Protein AF-A0AA38NP42-F1 (afdb_monomer_lite)

Secondary structure (DSSP, 8-state):
-------HHHHHHHHHHHHHHHHHHHHHGGGGT---------SB-SGGGTT-SSB-HHHHHHHHHHHHT--SSS--------

InterPro domains:
  IPR002347 Short-chain dehydrogenase/reductase SDR [PF00106] (6-49)
  IPR002347 Short-chain dehydrogenase/reductase SDR [PR00081] (11-30)
  IPR002347 Short-chain dehydrogenase/reductase SDR [PR000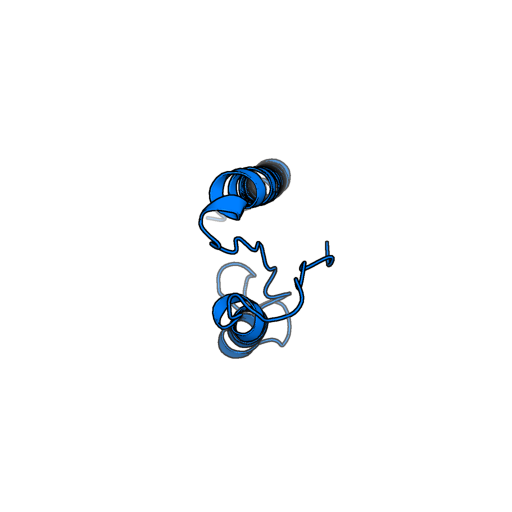81] (32-49)
  IPR036291 NAD(P)-binding domain superfamily [SSF51735] (7-69)

Sequence (82 aa):
MLTRLNHPSAYSTSQAALNSYTITLGHELREEGIRVNAVTPGITAIKFNEFLGNGTAKDGAKVLLPFALLEAEDEPRTSELS

Foldseek 3Di:
DDDDPPPPVVVVVVVVVVVVVQVVVQVVCVVVLDHGADFFLPDELDVVNVGPDDHHPVSSVVRCVVVVPDDSPDDDDYPPDD

Radius of gyration: 15.61 Å; chains: 1; bounding box: 33×17×53 Å

pLDDT: mean 81.63, std 16.21, range [35.22, 96.12]

Structure (mmCIF, N/CA/C/O backbone):
data_AF-A0AA38NP42-F1
#
_entry.id   AF-A0AA38NP42-F1
#
loop_
_atom_site.group_PDB
_atom_site.id
_atom_site.type_symbol
_atom_site.label_atom_id
_atom_site.label_alt_id
_atom_site.label_comp_id
_atom_site.label_asym_id
_atom_site.label_entity_id
_atom_site.label_seq_id
_atom_site.pdbx_PDB_ins_code
_atom_site.Cartn_x
_atom_site.Cartn_y
_atom_site.Cartn_z
_atom_site.occupancy
_atom_site.B_iso_or_equiv
_atom_site.auth_seq_id
_atom_site.auth_comp_id
_atom_site.auth_asym_id
_atom_site.auth_atom_id
_atom_site.pdbx_PDB_model_num
ATOM 1 N N . MET A 1 1 ? 5.696 -3.849 -34.276 1.00 36.47 1 MET A N 1
ATOM 2 C CA . MET A 1 1 ? 4.928 -4.485 -33.184 1.00 36.47 1 MET A CA 1
ATOM 3 C C . MET A 1 1 ? 5.263 -3.749 -31.887 1.00 36.47 1 MET A C 1
ATOM 5 O O . MET A 1 1 ? 6.218 -4.110 -31.224 1.00 36.47 1 MET A O 1
ATOM 9 N N . LEU A 1 2 ? 4.558 -2.648 -31.599 1.00 38.44 2 LEU A N 1
ATOM 10 C CA . LEU A 1 2 ? 4.738 -1.813 -30.399 1.00 38.44 2 LEU A CA 1
ATOM 11 C C . LEU A 1 2 ? 3.368 -1.685 -29.724 1.00 38.44 2 LEU A C 1
ATOM 13 O O . LEU A 1 2 ? 2.551 -0.840 -30.089 1.00 38.44 2 LEU A O 1
ATOM 17 N N . THR A 1 3 ? 3.054 -2.604 -28.818 1.00 44.12 3 THR A N 1
ATOM 18 C CA . THR A 1 3 ? 1.773 -2.625 -28.106 1.00 44.12 3 THR A CA 1
ATOM 19 C C . THR A 1 3 ? 1.809 -1.682 -26.909 1.00 44.12 3 THR A C 1
ATOM 21 O O . THR A 1 3 ? 2.328 -2.020 -25.854 1.00 44.12 3 THR A O 1
ATOM 24 N N . ARG A 1 4 ? 1.239 -0.494 -27.126 1.00 52.16 4 ARG A N 1
ATOM 25 C CA . ARG A 1 4 ? 0.427 0.317 -26.201 1.00 52.16 4 ARG A CA 1
ATOM 26 C C . ARG A 1 4 ? 0.539 0.002 -24.695 1.00 52.16 4 ARG A C 1
ATOM 28 O O . ARG A 1 4 ? -0.217 -0.815 -24.179 1.00 52.16 4 ARG A O 1
ATOM 35 N N . LEU A 1 5 ? 1.303 0.819 -23.977 1.00 52.12 5 LEU A N 1
ATOM 36 C CA . LEU A 1 5 ? 1.013 1.197 -22.590 1.00 52.12 5 LEU A CA 1
ATOM 37 C C . LEU A 1 5 ? 0.967 2.726 -22.529 1.00 52.12 5 LEU A C 1
ATOM 39 O O . LEU A 1 5 ? 1.926 3.371 -22.138 1.00 52.12 5 LEU A O 1
ATOM 43 N N . ASN A 1 6 ? -0.122 3.324 -23.015 1.00 53.22 6 ASN A N 1
ATOM 44 C CA . ASN A 1 6 ? -0.288 4.779 -22.979 1.00 53.22 6 ASN A CA 1
ATOM 45 C C . ASN A 1 6 ? -1.726 5.151 -22.593 1.00 53.22 6 ASN A C 1
ATOM 47 O O . ASN A 1 6 ? -2.437 5.826 -23.331 1.00 53.22 6 ASN A O 1
ATOM 51 N N . HIS A 1 7 ? -2.171 4.653 -21.435 1.00 66.06 7 HIS A N 1
ATOM 52 C CA . HIS A 1 7 ? -3.404 5.107 -20.781 1.00 66.06 7 HIS A CA 1
ATOM 53 C C . HIS A 1 7 ? -3.070 5.691 -19.400 1.00 66.06 7 HIS A C 1
ATOM 55 O O . HIS A 1 7 ? -3.461 5.113 -18.382 1.00 66.06 7 HIS A O 1
ATOM 61 N N . PRO A 1 8 ? -2.335 6.820 -19.345 1.00 69.69 8 PRO A N 1
ATOM 62 C CA . PRO A 1 8 ? -2.022 7.486 -18.082 1.00 69.69 8 PRO A CA 1
ATOM 63 C C . PRO A 1 8 ? -3.296 7.830 -17.301 1.00 69.69 8 PRO A C 1
ATOM 65 O O . PRO A 1 8 ? -3.308 7.727 -16.083 1.00 69.69 8 PRO A O 1
ATOM 68 N N . SER A 1 9 ? -4.401 8.134 -17.992 1.00 82.19 9 SER A N 1
ATOM 69 C CA . SER A 1 9 ? -5.704 8.356 -17.363 1.00 82.19 9 SER A CA 1
ATOM 70 C C . SER A 1 9 ? -6.243 7.109 -16.662 1.00 82.19 9 SER A C 1
ATOM 72 O O . SER A 1 9 ? -6.615 7.192 -15.502 1.00 82.19 9 SER A O 1
ATOM 74 N N . ALA A 1 10 ? -6.240 5.941 -17.313 1.00 90.12 10 ALA A N 1
ATOM 75 C CA . ALA A 1 10 ? -6.759 4.713 -16.710 1.00 90.12 10 ALA A CA 1
ATOM 76 C C . ALA A 1 10 ? -5.943 4.283 -15.482 1.00 90.12 10 ALA A C 1
ATOM 78 O O . ALA A 1 10 ? -6.526 3.910 -14.463 1.00 90.12 10 ALA A O 1
ATOM 79 N N . TYR A 1 11 ? -4.609 4.374 -15.555 1.00 87.94 11 TYR A N 1
ATOM 80 C CA . TYR A 1 11 ? -3.741 4.081 -14.414 1.00 87.94 11 TYR A CA 1
ATOM 81 C C . TYR A 1 11 ? -3.990 5.066 -13.267 1.00 87.94 11 TYR A C 1
ATOM 83 O O . TYR A 1 11 ? -4.309 4.634 -12.162 1.00 87.94 11 TYR A O 1
ATOM 91 N N . SER A 1 12 ? -3.941 6.377 -13.531 1.00 88.56 12 SER A N 1
ATOM 92 C CA . SER A 1 12 ? -4.148 7.400 -12.500 1.00 88.56 12 SER A CA 1
ATOM 93 C C . SER A 1 12 ? -5.543 7.339 -11.879 1.00 88.56 12 SER A C 1
ATOM 95 O O . SER A 1 12 ? -5.668 7.442 -10.663 1.00 88.56 12 SER A O 1
ATOM 97 N N . THR A 1 13 ? -6.595 7.106 -12.671 1.00 93.25 13 THR A N 1
ATOM 98 C CA . THR A 1 13 ? -7.956 6.913 -12.149 1.00 93.25 13 THR A CA 1
ATOM 99 C C . THR A 1 13 ? -8.052 5.656 -11.287 1.00 93.25 13 THR A C 1
ATOM 101 O O . THR A 1 13 ? -8.678 5.701 -10.233 1.00 93.25 13 THR A O 1
ATOM 104 N N . SER A 1 14 ? -7.406 4.554 -11.682 1.00 93.44 14 SER A N 1
ATOM 105 C CA . SER A 1 14 ? -7.396 3.324 -10.878 1.00 93.44 14 SER A CA 1
ATOM 106 C C . SER A 1 14 ? -6.671 3.524 -9.545 1.00 93.44 14 SER A C 1
ATOM 108 O O . SER A 1 14 ? -7.163 3.071 -8.516 1.00 93.44 14 SER A O 1
ATOM 110 N N . GLN A 1 15 ? -5.543 4.245 -9.540 1.00 90.38 15 GLN A N 1
ATOM 111 C CA . GLN A 1 15 ? -4.810 4.566 -8.309 1.00 90.38 15 GLN A CA 1
ATOM 112 C C . GLN A 1 15 ? -5.591 5.541 -7.414 1.00 90.38 15 GLN A C 1
ATOM 114 O O . GLN A 1 15 ? -5.642 5.356 -6.202 1.00 90.38 15 GLN A O 1
ATOM 119 N N . ALA A 1 16 ? -6.275 6.533 -7.993 1.00 93.44 16 ALA A N 1
ATOM 120 C CA . ALA A 1 16 ? -7.153 7.428 -7.238 1.00 93.44 16 ALA A CA 1
ATOM 121 C C . ALA A 1 16 ? -8.329 6.672 -6.595 1.00 93.44 16 ALA A C 1
ATOM 123 O O . ALA A 1 16 ? -8.644 6.896 -5.426 1.00 93.44 16 ALA A O 1
ATOM 124 N N . ALA A 1 17 ? -8.943 5.742 -7.333 1.00 95.00 17 ALA A N 1
ATOM 125 C CA . ALA A 1 17 ? -10.002 4.884 -6.810 1.00 95.00 17 ALA A CA 1
ATOM 126 C C . ALA A 1 17 ? -9.491 3.971 -5.682 1.00 95.00 17 ALA A C 1
ATOM 128 O O . ALA A 1 17 ? -10.142 3.877 -4.644 1.00 95.00 17 ALA A O 1
ATOM 129 N N . LEU A 1 18 ? -8.312 3.357 -5.848 1.00 94.00 18 LEU A N 1
ATOM 130 C CA . LEU A 1 18 ? -7.668 2.544 -4.812 1.00 94.00 18 LEU A CA 1
ATOM 131 C C . LEU A 1 18 ? -7.408 3.354 -3.535 1.00 94.00 18 LEU A C 1
ATOM 133 O O . LEU A 1 18 ? -7.710 2.881 -2.439 1.00 94.00 18 LEU A O 1
ATOM 137 N N . ASN A 1 19 ? -6.900 4.580 -3.668 1.00 93.62 19 ASN A N 1
ATOM 138 C CA . ASN A 1 19 ? -6.640 5.454 -2.526 1.00 93.62 19 ASN A CA 1
ATOM 139 C C . ASN A 1 19 ? -7.937 5.819 -1.794 1.00 93.62 19 ASN A C 1
ATOM 141 O O . ASN A 1 19 ? -8.009 5.672 -0.576 1.00 93.62 19 ASN A O 1
ATOM 145 N N . SER A 1 20 ? -8.983 6.218 -2.525 1.00 95.56 20 SER A N 1
ATOM 146 C CA . SER A 1 20 ? -10.291 6.508 -1.924 1.00 95.56 20 SER A CA 1
ATOM 147 C C . SER A 1 20 ? -10.870 5.287 -1.209 1.00 95.56 20 SER A C 1
ATOM 149 O O . SER A 1 20 ? -11.367 5.413 -0.095 1.00 95.56 20 SER A O 1
ATOM 151 N N . TYR A 1 21 ? -10.783 4.108 -1.829 1.00 96.12 21 TYR A N 1
ATOM 152 C CA . TYR A 1 21 ? -11.275 2.863 -1.245 1.00 96.12 21 TYR A CA 1
ATOM 153 C C . TYR A 1 21 ? -10.526 2.497 0.042 1.00 96.12 21 TYR A C 1
ATOM 155 O O . TYR A 1 21 ? -11.147 2.131 1.035 1.00 96.12 21 TYR A O 1
ATOM 163 N N . THR A 1 22 ? -9.203 2.662 0.053 1.00 94.75 22 THR A N 1
ATOM 164 C CA . THR A 1 22 ? -8.354 2.409 1.228 1.00 94.75 22 THR A CA 1
ATOM 165 C C . THR A 1 22 ? -8.753 3.297 2.409 1.00 94.75 22 THR A C 1
ATOM 167 O O . THR A 1 22 ? -8.862 2.800 3.528 1.00 94.75 22 THR A O 1
ATOM 170 N N . ILE A 1 23 ? -9.018 4.589 2.170 1.00 92.88 23 ILE A N 1
ATOM 171 C CA . ILE A 1 23 ? -9.460 5.529 3.216 1.00 92.88 23 ILE A CA 1
ATOM 172 C C . ILE A 1 23 ? -10.807 5.091 3.794 1.00 92.88 23 ILE A C 1
ATOM 174 O O . ILE A 1 23 ? -10.948 4.982 5.011 1.00 92.88 23 ILE A O 1
ATOM 178 N N . THR A 1 24 ? -11.790 4.812 2.932 1.00 95.81 24 THR A N 1
ATOM 179 C CA . THR A 1 24 ? -13.116 4.353 3.367 1.00 95.81 24 THR A CA 1
ATOM 180 C C . THR A 1 24 ? -13.015 3.071 4.190 1.00 95.81 24 THR A C 1
ATOM 182 O O . THR A 1 24 ? -13.538 3.021 5.300 1.00 95.81 24 THR A O 1
ATOM 185 N N . LEU A 1 25 ? -12.267 2.080 3.704 1.00 94.38 25 LEU A N 1
ATOM 186 C CA . LEU A 1 25 ? -12.094 0.804 4.394 1.00 94.38 25 LEU A CA 1
ATOM 187 C C . LEU A 1 25 ? -11.386 0.967 5.749 1.00 94.38 25 LEU A C 1
ATOM 189 O O . LEU A 1 25 ? -11.752 0.313 6.723 1.00 94.38 25 LEU A O 1
ATOM 193 N N . GLY A 1 26 ? -10.407 1.872 5.837 1.00 91.94 26 GLY A N 1
ATOM 194 C CA . GLY A 1 26 ? -9.744 2.206 7.097 1.00 91.94 26 GLY A CA 1
ATOM 195 C C . GLY A 1 26 ? -10.691 2.813 8.135 1.00 91.94 26 GLY A C 1
ATOM 196 O O . GLY A 1 26 ? -10.521 2.568 9.326 1.00 91.94 26 GLY A O 1
ATOM 197 N N . HIS A 1 27 ? -11.707 3.569 7.709 1.00 91.25 27 HIS A N 1
ATOM 198 C CA . HIS A 1 27 ? -12.744 4.073 8.611 1.00 91.25 27 HIS A CA 1
ATOM 199 C C . HIS A 1 27 ? -13.723 2.984 9.052 1.00 91.25 27 HIS A C 1
ATOM 201 O O . HIS A 1 27 ? -14.077 2.951 10.230 1.00 91.25 27 HIS A O 1
ATOM 207 N N . GLU A 1 28 ? -14.139 2.110 8.134 1.00 94.62 28 GLU A N 1
ATOM 208 C CA . GLU A 1 28 ? -15.091 1.026 8.412 1.00 94.62 28 GLU A CA 1
ATOM 209 C C . GLU A 1 28 ? -14.527 0.007 9.406 1.00 94.62 28 GLU A C 1
ATOM 211 O O . GLU A 1 28 ? -15.198 -0.346 10.371 1.00 94.62 28 GLU A O 1
ATOM 216 N N . LEU A 1 29 ? -13.271 -0.409 9.230 1.00 92.12 29 LEU A N 1
ATOM 217 C CA . LEU A 1 29 ? -12.652 -1.445 10.064 1.00 92.12 29 LEU A CA 1
ATOM 218 C C . LEU A 1 29 ? -11.969 -0.901 11.328 1.00 92.12 29 LEU A C 1
ATOM 220 O O . LEU A 1 29 ? -11.353 -1.653 12.088 1.00 92.12 29 LEU A O 1
ATOM 224 N N . ARG A 1 30 ? -12.069 0.410 11.576 1.00 87.12 30 ARG A N 1
ATOM 225 C CA . ARG A 1 30 ? -11.394 1.066 12.702 1.00 87.12 30 ARG A CA 1
ATOM 226 C C . ARG A 1 30 ? -11.840 0.513 14.054 1.00 87.12 30 ARG A C 1
ATOM 228 O O . ARG A 1 30 ? -11.019 0.391 14.957 1.00 87.12 30 ARG A O 1
ATOM 235 N N . GLU A 1 31 ? -13.126 0.198 14.199 1.00 88.19 31 GLU A N 1
ATOM 236 C CA . GLU A 1 31 ? -13.686 -0.346 15.446 1.00 88.19 31 GLU A CA 1
ATOM 237 C C . GLU A 1 31 ? -13.215 -1.781 15.720 1.00 88.19 31 GLU A C 1
ATOM 239 O O . GLU A 1 31 ? -13.118 -2.187 16.875 1.00 88.19 31 GLU A O 1
ATOM 244 N N . GLU A 1 32 ? -12.841 -2.518 14.672 1.00 91.25 32 GLU A N 1
ATOM 245 C CA . GLU A 1 32 ? -12.252 -3.860 14.760 1.00 91.25 32 GLU A CA 1
ATOM 246 C C . GLU A 1 32 ? -10.739 -3.821 15.050 1.00 91.25 32 GLU A C 1
ATOM 248 O O . GLU A 1 32 ? -10.101 -4.864 15.182 1.00 91.25 32 GLU A O 1
ATOM 253 N N . GLY A 1 33 ? -10.143 -2.626 15.140 1.00 86.75 33 GLY A N 1
ATOM 254 C CA . GLY A 1 33 ? -8.706 -2.443 15.357 1.00 86.75 33 GLY A CA 1
ATOM 255 C C . GLY A 1 33 ? -7.838 -2.783 14.139 1.00 86.75 33 GLY A C 1
ATOM 256 O O . GLY A 1 33 ? -6.616 -2.865 14.267 1.00 86.75 33 GLY A O 1
ATOM 257 N N . ILE A 1 34 ? -8.434 -2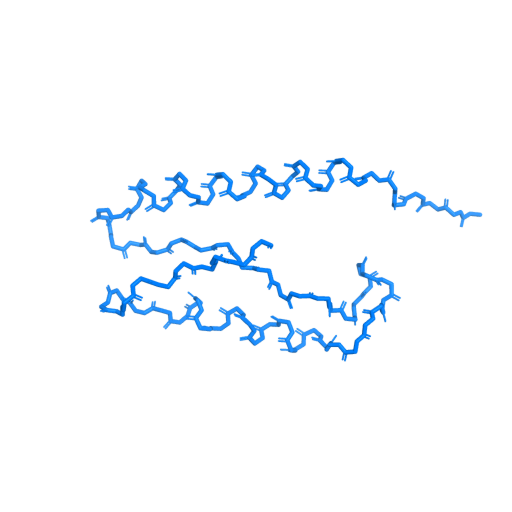.971 12.955 1.00 88.12 34 ILE A N 1
ATOM 258 C CA . ILE A 1 34 ? -7.708 -3.307 11.724 1.00 88.12 34 ILE A CA 1
ATOM 259 C C . ILE A 1 34 ? -7.186 -2.026 11.064 1.00 88.12 34 ILE A C 1
ATOM 261 O O . ILE A 1 34 ? -7.921 -1.062 10.851 1.00 88.12 34 ILE A O 1
ATOM 265 N N . ARG A 1 35 ? -5.902 -2.032 10.688 1.00 86.19 35 ARG A N 1
ATOM 266 C CA . ARG A 1 35 ? -5.240 -0.914 9.999 1.00 86.19 35 ARG A CA 1
ATOM 267 C C . ARG A 1 35 ? -5.191 -1.152 8.498 1.00 86.19 35 ARG A C 1
ATOM 269 O O . ARG A 1 35 ? -4.783 -2.217 8.043 1.00 86.19 35 ARG A O 1
ATOM 276 N N . VAL A 1 36 ? -5.543 -0.126 7.728 1.00 90.88 36 VAL A N 1
ATOM 277 C CA . VAL A 1 36 ? -5.553 -0.170 6.263 1.00 90.88 36 VAL A CA 1
ATOM 278 C C . VAL A 1 36 ? -4.698 0.976 5.733 1.00 90.88 36 VAL A C 1
ATOM 280 O O . VAL A 1 36 ? -4.939 2.131 6.069 1.00 90.88 36 VAL A O 1
ATOM 283 N N . ASN A 1 37 ? -3.688 0.658 4.919 1.00 90.75 37 ASN A N 1
ATOM 284 C CA . ASN A 1 37 ? -2.730 1.626 4.381 1.00 90.75 37 ASN A CA 1
ATOM 285 C C . ASN A 1 37 ? -2.517 1.405 2.878 1.00 90.75 37 ASN A C 1
ATOM 287 O O . ASN A 1 37 ? -2.421 0.264 2.425 1.00 90.75 37 ASN A O 1
ATOM 291 N N . ALA A 1 38 ? -2.371 2.496 2.122 1.00 92.12 38 ALA A N 1
ATOM 292 C CA . ALA A 1 38 ? -1.956 2.480 0.720 1.00 92.12 38 ALA A CA 1
ATOM 293 C C . ALA A 1 38 ? -0.574 3.128 0.606 1.00 92.12 38 ALA A C 1
ATOM 295 O O . ALA A 1 38 ? -0.387 4.279 0.994 1.00 92.12 38 ALA A O 1
ATOM 296 N N . VAL A 1 39 ? 0.414 2.387 0.107 1.00 91.00 39 VAL A N 1
ATOM 297 C CA . VAL A 1 39 ? 1.819 2.814 0.129 1.00 91.00 39 VAL A CA 1
ATOM 298 C C . VAL A 1 39 ? 2.424 2.697 -1.261 1.00 91.00 39 VAL A C 1
ATOM 300 O O . VAL A 1 39 ? 2.337 1.650 -1.906 1.00 91.00 39 VAL A O 1
ATOM 303 N N . THR A 1 40 ? 3.085 3.764 -1.703 1.00 90.19 40 THR A N 1
ATOM 304 C CA . THR A 1 40 ? 3.780 3.808 -2.990 1.00 90.19 40 THR A CA 1
ATOM 305 C C . THR A 1 40 ? 5.238 3.362 -2.813 1.00 90.19 40 THR A C 1
ATOM 307 O O . THR A 1 40 ? 5.972 3.994 -2.054 1.00 90.19 40 THR A O 1
ATOM 310 N N . PRO A 1 41 ? 5.716 2.324 -3.530 1.00 87.88 41 PRO A N 1
ATOM 311 C CA . PRO A 1 41 ? 7.084 1.805 -3.385 1.00 87.88 41 PRO A CA 1
ATOM 312 C C . PRO A 1 41 ? 8.169 2.695 -4.028 1.00 87.88 41 PRO A C 1
ATOM 314 O O . PRO A 1 41 ? 9.347 2.346 -4.006 1.00 87.88 41 PRO A O 1
ATOM 317 N N . GLY A 1 42 ? 7.789 3.828 -4.627 1.00 85.62 42 GLY A N 1
ATOM 318 C CA . GLY A 1 42 ? 8.677 4.687 -5.412 1.00 85.62 42 GLY A CA 1
ATOM 319 C C . GLY A 1 42 ? 9.044 4.100 -6.784 1.00 85.62 42 GLY A C 1
ATOM 320 O O . GLY A 1 42 ? 8.572 3.032 -7.188 1.00 85.62 42 GLY A O 1
ATOM 321 N N . ILE A 1 43 ? 9.890 4.815 -7.535 1.00 85.38 43 ILE A N 1
ATOM 322 C CA . ILE A 1 43 ? 10.342 4.378 -8.866 1.00 85.38 43 ILE A CA 1
ATOM 323 C C . ILE A 1 43 ? 11.248 3.152 -8.714 1.00 85.38 43 ILE A C 1
ATOM 325 O O . ILE A 1 43 ? 12.397 3.251 -8.283 1.00 85.38 43 ILE A O 1
ATOM 329 N N . THR A 1 44 ? 10.711 1.994 -9.095 1.00 89.69 44 THR A N 1
ATOM 330 C CA . THR A 1 44 ? 11.381 0.696 -8.991 1.00 89.69 44 THR A CA 1
ATOM 331 C C . THR A 1 44 ? 11.750 0.186 -10.385 1.00 89.69 44 THR A C 1
ATOM 333 O O . THR A 1 44 ? 10.895 0.139 -11.271 1.00 89.69 44 THR A O 1
ATOM 336 N N . ALA A 1 45 ? 12.995 -0.245 -10.576 1.00 89.50 45 ALA A N 1
ATOM 337 C CA . ALA A 1 45 ? 13.522 -0.799 -11.819 1.00 89.50 45 ALA A CA 1
ATOM 338 C C . ALA A 1 45 ? 13.004 -2.232 -12.055 1.00 89.50 45 ALA A C 1
ATOM 340 O O . ALA A 1 45 ? 13.706 -3.227 -11.874 1.00 89.50 45 ALA A O 1
ATOM 341 N N . ILE A 1 46 ? 11.734 -2.335 -12.441 1.00 88.12 46 ILE A N 1
ATOM 342 C CA . ILE A 1 46 ? 11.045 -3.577 -12.816 1.00 88.12 46 ILE A CA 1
ATOM 343 C C . ILE A 1 46 ? 10.460 -3.457 -14.222 1.00 88.12 46 ILE A C 1
ATOM 345 O O 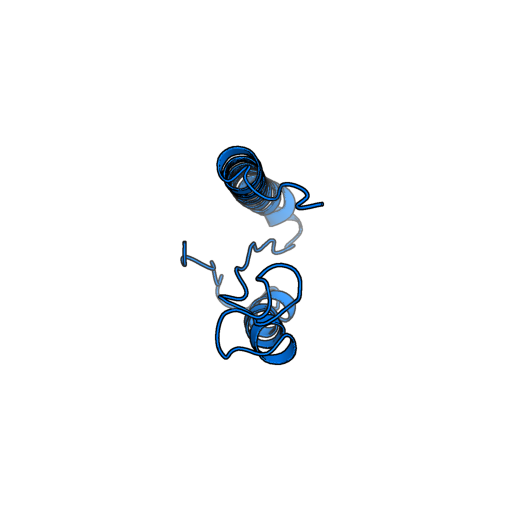. ILE A 1 46 ? 10.337 -2.359 -14.761 1.00 88.12 46 ILE A O 1
ATOM 349 N N . LYS A 1 47 ? 10.021 -4.587 -14.794 1.00 87.81 47 LYS A N 1
ATOM 350 C CA . LYS A 1 47 ? 9.413 -4.650 -16.135 1.00 87.81 47 LYS A CA 1
ATOM 351 C C . LYS A 1 47 ? 8.280 -3.633 -16.343 1.00 87.81 47 LYS A C 1
ATOM 353 O O . LYS A 1 47 ? 8.160 -3.099 -17.435 1.00 87.81 47 LYS A O 1
ATOM 358 N N . PHE A 1 48 ? 7.469 -3.372 -15.313 1.00 85.38 48 PHE A N 1
ATOM 359 C CA . PHE A 1 48 ? 6.367 -2.402 -15.377 1.00 85.38 48 PHE A CA 1
ATOM 360 C C . PHE A 1 48 ? 6.847 -0.972 -15.670 1.00 85.38 48 PHE A C 1
ATOM 362 O O . PHE A 1 48 ? 6.208 -0.261 -16.434 1.00 85.38 48 PHE A O 1
ATOM 369 N N . ASN A 1 49 ? 8.002 -0.598 -15.119 1.00 84.31 49 ASN A N 1
ATOM 370 C CA . ASN A 1 49 ? 8.646 0.693 -15.340 1.00 84.31 49 ASN A CA 1
ATOM 371 C C . ASN A 1 49 ? 9.739 0.614 -16.416 1.00 84.31 49 ASN A C 1
ATOM 373 O O . ASN A 1 49 ? 10.620 1.458 -16.419 1.00 84.31 49 ASN A O 1
ATOM 377 N N . GLU A 1 50 ? 9.766 -0.416 -17.270 1.00 89.00 50 GLU A N 1
ATOM 378 C CA . GLU A 1 50 ? 10.823 -0.606 -18.284 1.00 89.00 50 GLU A CA 1
ATOM 379 C C . GLU A 1 50 ? 12.255 -0.562 -17.708 1.00 89.00 50 GLU A C 1
ATOM 381 O O . GLU A 1 50 ? 13.203 -0.170 -18.382 1.00 89.00 50 GLU A O 1
ATOM 386 N N . PHE A 1 51 ? 12.416 -0.980 -16.446 1.00 87.56 51 PHE A N 1
ATOM 387 C CA . PHE A 1 51 ? 13.671 -0.885 -15.691 1.00 87.56 51 PHE A CA 1
ATOM 388 C C . PHE A 1 51 ? 14.210 0.549 -15.515 1.00 87.56 51 PHE A C 1
ATOM 390 O O . PHE A 1 51 ? 15.406 0.742 -15.310 1.00 87.56 51 PHE A O 1
ATOM 397 N N . LEU A 1 52 ? 13.331 1.554 -15.543 1.00 83.56 52 LEU A N 1
ATOM 398 C CA . LEU A 1 52 ? 13.657 2.939 -15.208 1.00 83.56 52 LEU A CA 1
ATOM 399 C C . LEU A 1 52 ? 13.994 3.095 -13.714 1.00 83.56 52 LEU A C 1
ATOM 401 O O . LEU A 1 52 ? 13.338 2.518 -12.843 1.00 83.56 52 LEU A O 1
ATOM 405 N N . GLY A 1 53 ? 14.974 3.955 -13.426 1.00 81.62 53 GLY A N 1
ATOM 406 C CA . GLY A 1 53 ? 15.443 4.261 -12.072 1.00 81.62 53 GLY A CA 1
ATOM 407 C C . GLY A 1 53 ? 16.509 3.293 -11.545 1.00 81.62 53 GLY A C 1
ATOM 408 O O . GLY A 1 53 ? 16.919 2.358 -12.223 1.00 81.62 53 GLY A O 1
ATOM 409 N N . ASN A 1 54 ? 16.961 3.535 -10.310 1.00 83.38 54 ASN A N 1
ATOM 410 C CA . ASN A 1 54 ? 18.041 2.764 -9.672 1.00 83.38 54 ASN A CA 1
ATOM 411 C C . ASN A 1 54 ? 17.548 1.843 -8.539 1.00 83.38 54 ASN A C 1
ATOM 413 O O . ASN A 1 54 ? 18.324 1.046 -8.018 1.00 83.38 54 ASN A O 1
ATOM 417 N N . GLY A 1 55 ? 16.285 1.974 -8.117 1.00 83.75 55 GLY A N 1
ATOM 418 C CA . GLY A 1 55 ? 15.725 1.203 -7.006 1.00 83.75 55 GLY A CA 1
ATOM 419 C C . GLY A 1 55 ? 15.395 -0.226 -7.424 1.00 83.75 55 GLY A C 1
ATOM 420 O O . GLY A 1 55 ? 14.719 -0.436 -8.428 1.00 83.75 55 GLY A O 1
ATOM 421 N N . THR A 1 56 ? 15.836 -1.226 -6.663 1.00 89.88 56 THR A N 1
ATOM 422 C CA . THR A 1 56 ? 15.493 -2.626 -6.953 1.00 89.88 56 THR A CA 1
ATOM 423 C C . THR A 1 56 ? 14.088 -2.969 -6.453 1.00 89.88 56 THR A C 1
ATOM 425 O O . THR A 1 56 ? 13.564 -2.313 -5.555 1.00 89.88 56 THR A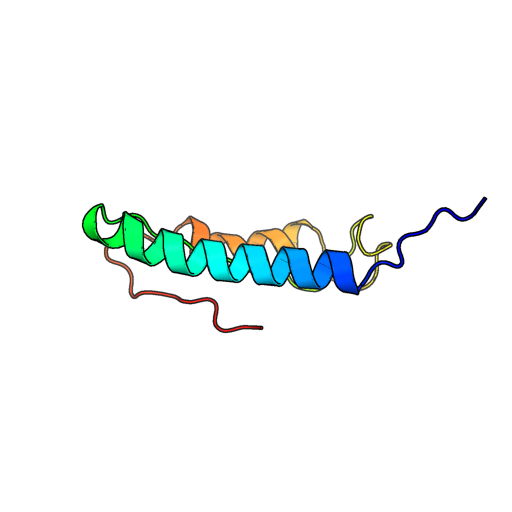 O 1
ATOM 428 N N . ALA A 1 57 ? 13.494 -4.061 -6.950 1.00 89.81 57 ALA A N 1
ATOM 429 C CA . ALA A 1 57 ? 12.232 -4.588 -6.407 1.00 89.81 57 ALA A CA 1
ATOM 430 C C . ALA A 1 57 ? 12.287 -4.810 -4.884 1.00 89.81 57 ALA A C 1
ATOM 432 O O . ALA A 1 57 ? 11.312 -4.571 -4.175 1.00 89.81 57 ALA A O 1
ATOM 433 N N . LYS A 1 58 ? 13.455 -5.217 -4.373 1.00 92.19 58 LYS A N 1
ATOM 434 C CA . LYS A 1 58 ? 13.691 -5.385 -2.939 1.00 92.19 58 LYS A CA 1
ATOM 435 C C . LYS A 1 58 ? 13.652 -4.049 -2.198 1.00 92.19 58 LYS A C 1
ATOM 437 O O . LYS A 1 58 ? 13.165 -4.011 -1.075 1.00 92.19 58 LYS A O 1
ATOM 442 N N . ASP A 1 59 ? 14.150 -2.972 -2.798 1.00 91.00 59 ASP A N 1
ATOM 443 C CA . ASP A 1 59 ? 14.123 -1.644 -2.179 1.00 91.00 59 ASP A CA 1
ATOM 444 C C . ASP A 1 59 ? 12.705 -1.081 -2.131 1.00 91.00 59 ASP A C 1
ATOM 446 O O . ASP A 1 59 ? 12.288 -0.619 -1.072 1.00 91.00 59 ASP A O 1
ATOM 450 N N . GLY A 1 60 ? 11.928 -1.238 -3.207 1.00 88.81 60 GLY A N 1
ATOM 451 C CA . GLY A 1 60 ? 10.505 -0.884 -3.205 1.00 88.81 60 GLY A CA 1
ATOM 452 C C . GLY A 1 60 ? 9.707 -1.664 -2.153 1.00 88.81 60 GLY A C 1
ATOM 453 O O . GLY A 1 60 ? 8.902 -1.088 -1.427 1.00 88.81 60 GLY A O 1
ATOM 454 N N . ALA A 1 61 ? 9.987 -2.963 -1.987 1.00 91.25 61 ALA A N 1
ATOM 455 C CA . ALA A 1 61 ? 9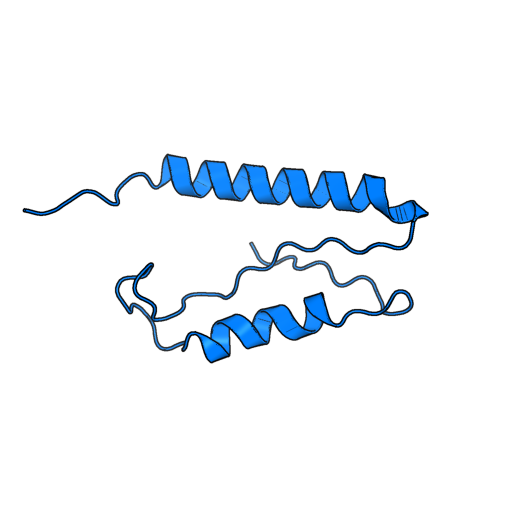.336 -3.788 -0.967 1.00 91.25 61 ALA A CA 1
ATOM 456 C C . ALA A 1 61 ? 9.673 -3.355 0.472 1.00 91.25 61 ALA A C 1
ATOM 458 O O . ALA A 1 61 ? 8.810 -3.421 1.345 1.00 91.25 61 ALA A O 1
ATOM 459 N N . LYS A 1 62 ? 10.898 -2.875 0.735 1.00 92.44 62 LYS A N 1
ATOM 460 C CA . LYS A 1 62 ? 11.287 -2.383 2.071 1.00 92.44 62 LYS A CA 1
ATOM 461 C C . LYS A 1 62 ? 10.443 -1.195 2.525 1.00 92.44 62 LYS A C 1
ATOM 463 O O . LYS A 1 62 ? 10.205 -1.077 3.721 1.00 92.44 62 LYS A O 1
ATOM 468 N N . VAL A 1 63 ? 9.978 -0.351 1.602 1.00 90.25 63 VAL A N 1
ATOM 469 C CA . VAL A 1 63 ? 9.115 0.804 1.917 1.00 90.25 63 VAL A CA 1
ATOM 470 C C . VAL A 1 63 ? 7.771 0.354 2.499 1.00 90.25 63 VAL A C 1
ATOM 472 O O . VAL A 1 63 ? 7.192 1.056 3.322 1.00 90.25 63 VAL A O 1
ATOM 475 N N . LEU A 1 64 ? 7.296 -0.837 2.124 1.00 90.50 64 LEU A N 1
ATOM 476 C CA . LEU A 1 64 ? 6.027 -1.393 2.597 1.00 90.50 64 LEU A CA 1
ATOM 477 C C . LEU A 1 64 ? 6.134 -1.996 4.004 1.00 90.50 64 LEU A C 1
ATOM 479 O O . LEU A 1 64 ? 5.151 -2.002 4.741 1.00 90.50 64 LEU A O 1
ATOM 483 N N . LEU A 1 65 ? 7.315 -2.502 4.385 1.00 91.69 65 LEU A N 1
ATOM 484 C CA . LEU A 1 65 ? 7.508 -3.267 5.625 1.00 91.69 65 LEU A CA 1
ATOM 485 C C . LEU A 1 65 ? 7.061 -2.527 6.893 1.00 91.69 65 LEU A C 1
ATOM 487 O O . LEU A 1 65 ? 6.374 -3.152 7.697 1.00 91.69 65 LEU A O 1
ATOM 491 N N . PRO A 1 66 ? 7.366 -1.229 7.092 1.00 89.50 66 PRO A N 1
ATOM 492 C CA . PRO A 1 66 ? 6.893 -0.516 8.269 1.00 89.50 66 PRO A CA 1
ATOM 493 C C . PRO A 1 66 ? 5.365 -0.502 8.349 1.00 89.50 66 PRO A C 1
ATOM 495 O O . PRO A 1 66 ? 4.818 -0.652 9.430 1.00 89.50 66 PRO A O 1
ATOM 498 N N . PHE A 1 67 ? 4.664 -0.364 7.224 1.00 88.81 67 PHE A N 1
ATOM 499 C CA . PHE A 1 67 ? 3.203 -0.297 7.217 1.00 88.81 67 PHE A CA 1
ATOM 500 C C . PHE A 1 67 ? 2.543 -1.669 7.375 1.00 88.81 67 PHE A C 1
ATOM 502 O O . PHE A 1 67 ? 1.459 -1.760 7.942 1.00 88.81 67 PHE A O 1
ATOM 509 N N . ALA A 1 68 ? 3.200 -2.729 6.901 1.00 89.00 68 ALA A N 1
ATOM 510 C CA . ALA A 1 68 ? 2.733 -4.106 7.049 1.00 89.00 68 ALA A CA 1
ATOM 511 C C . ALA A 1 68 ? 2.960 -4.677 8.461 1.00 89.00 68 ALA A C 1
ATOM 513 O O . ALA A 1 68 ? 2.247 -5.588 8.865 1.00 89.00 68 ALA A O 1
ATOM 514 N N . LEU A 1 69 ? 3.958 -4.163 9.186 1.00 89.56 69 LEU A N 1
ATOM 515 C CA . LEU A 1 69 ? 4.347 -4.613 10.528 1.00 89.56 69 LEU A CA 1
ATOM 516 C C . LEU A 1 69 ? 3.893 -3.647 11.639 1.00 89.56 69 LEU A C 1
ATOM 518 O O . LEU A 1 69 ? 4.446 -3.693 12.730 1.00 89.56 69 LEU A O 1
ATOM 522 N N . LEU A 1 70 ? 2.947 -2.745 11.353 1.00 86.44 70 LEU A N 1
ATOM 523 C CA . LEU A 1 70 ? 2.343 -1.870 12.365 1.00 86.44 70 LEU A CA 1
ATOM 524 C C . LEU A 1 70 ? 1.471 -2.693 13.315 1.00 86.44 70 LEU A C 1
ATOM 526 O O . LEU A 1 70 ? 0.554 -3.380 12.859 1.00 86.44 70 LEU A O 1
ATOM 530 N N . GLU A 1 71 ? 1.704 -2.554 14.614 1.00 80.56 71 GLU A N 1
ATOM 531 C CA . GLU A 1 71 ? 0.850 -3.141 15.648 1.00 80.56 71 GLU A CA 1
ATOM 532 C C . GLU A 1 71 ? -0.325 -2.211 15.988 1.00 80.56 71 GLU A C 1
ATOM 534 O O . GLU A 1 71 ? -0.378 -1.056 15.549 1.00 80.56 71 GLU A O 1
ATOM 539 N N . ALA A 1 72 ? -1.313 -2.714 16.732 1.00 69.75 72 ALA A N 1
ATOM 540 C CA . ALA A 1 72 ? -2.530 -1.966 17.054 1.00 69.75 72 ALA A CA 1
ATOM 541 C C . ALA A 1 72 ? -2.257 -0.774 17.990 1.00 69.75 72 ALA A C 1
ATOM 543 O O . ALA A 1 72 ? -3.013 0.201 17.980 1.00 69.75 72 ALA A O 1
ATOM 544 N N . GLU A 1 73 ? -1.161 -0.832 18.740 1.00 69.19 73 GLU A N 1
ATOM 545 C CA . GLU A 1 73 ? -0.725 0.117 19.762 1.00 69.19 73 GLU A CA 1
ATOM 546 C C . GLU A 1 73 ? 0.208 1.202 19.206 1.00 69.19 73 GLU A C 1
ATOM 548 O O . GLU A 1 73 ? 0.362 2.256 19.824 1.00 69.19 73 GLU A O 1
ATOM 553 N N . ASP A 1 74 ? 0.813 0.966 18.038 1.00 73.62 74 ASP A N 1
ATOM 554 C CA . ASP A 1 74 ? 1.731 1.912 17.404 1.00 73.62 74 ASP A CA 1
ATOM 555 C C . ASP A 1 74 ? 1.011 3.206 17.011 1.00 73.62 74 ASP A C 1
ATOM 557 O O . ASP A 1 74 ? -0.147 3.181 16.597 1.00 73.62 74 ASP A O 1
ATOM 561 N N . GLU A 1 75 ? 1.692 4.349 17.037 1.00 71.31 75 GLU A N 1
ATOM 562 C CA . GLU A 1 75 ? 1.102 5.604 16.558 1.00 71.31 75 GLU A CA 1
ATOM 563 C C . GLU A 1 75 ? 0.609 5.458 15.098 1.00 71.31 75 GLU A C 1
ATOM 565 O O . GLU A 1 75 ? 1.281 4.809 14.283 1.00 71.31 75 GLU A O 1
ATOM 570 N N . PRO A 1 76 ? -0.572 6.001 14.738 1.00 64.19 76 PRO A N 1
ATOM 571 C CA . PRO A 1 76 ? -1.072 5.921 13.373 1.00 64.19 76 PRO A CA 1
ATOM 572 C C . PRO A 1 76 ? -0.074 6.558 12.401 1.00 64.19 76 PRO A C 1
ATOM 5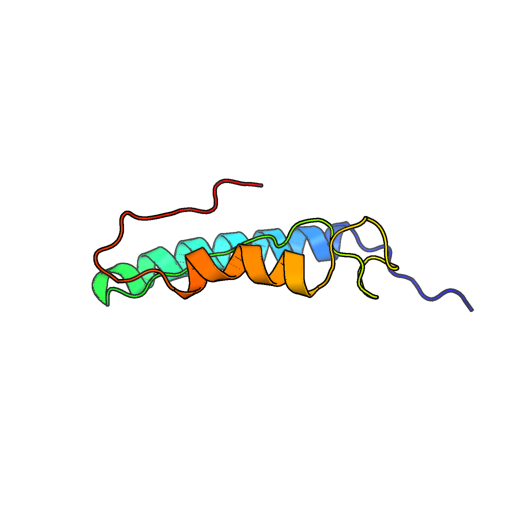74 O O . PRO A 1 76 ? 0.162 7.762 12.418 1.00 64.19 76 PRO A O 1
ATOM 577 N N . ARG A 1 77 ? 0.503 5.731 11.524 1.00 62.75 77 ARG A N 1
ATOM 578 C CA . ARG A 1 77 ? 1.359 6.179 10.423 1.00 62.75 77 ARG A CA 1
ATOM 579 C C . ARG A 1 77 ? 0.564 6.173 9.132 1.00 62.75 77 ARG A C 1
ATOM 581 O O . ARG A 1 77 ? 0.478 5.145 8.465 1.00 62.75 77 ARG A O 1
ATOM 588 N N . THR A 1 78 ? 0.004 7.317 8.771 1.00 56.34 78 THR A N 1
ATOM 589 C CA . THR A 1 78 ? -0.527 7.546 7.428 1.00 56.34 78 THR A CA 1
ATOM 590 C C . THR A 1 78 ? 0.627 7.810 6.464 1.00 56.34 78 THR A C 1
ATOM 592 O O . THR A 1 78 ? 1.505 8.636 6.713 1.00 56.34 78 THR A O 1
ATOM 595 N N . SER A 1 79 ? 0.654 7.093 5.344 1.00 53.78 79 SER A N 1
ATOM 596 C CA . SER A 1 79 ? 1.544 7.376 4.217 1.00 53.78 79 SER A CA 1
ATOM 597 C C . SER A 1 79 ? 1.069 8.636 3.480 1.00 53.78 79 SER A C 1
ATOM 599 O O . SER A 1 79 ? 0.507 8.560 2.393 1.00 53.78 79 SER A O 1
ATOM 601 N N . GLU A 1 80 ? 1.291 9.819 4.058 1.00 40.84 80 GLU A N 1
ATOM 602 C CA . GLU A 1 80 ? 0.995 11.115 3.417 1.00 40.84 80 GLU A CA 1
ATOM 603 C C . GLU A 1 80 ? 2.044 11.517 2.366 1.00 40.84 80 GLU A C 1
ATOM 605 O O . GLU A 1 80 ? 2.586 12.619 2.374 1.00 40.84 80 GLU A O 1
ATOM 610 N N . LEU A 1 81 ? 2.375 10.606 1.455 1.00 35.22 81 LEU A N 1
ATOM 611 C CA . LEU A 1 81 ? 3.281 10.888 0.345 1.00 35.22 81 LEU A CA 1
ATOM 612 C C . LEU A 1 81 ? 2.592 10.497 -0.962 1.00 35.22 81 LEU A C 1
ATOM 614 O O . LEU A 1 81 ? 2.747 9.380 -1.462 1.00 35.22 81 LEU A O 1
ATOM 618 N N . SER A 1 82 ? 1.790 11.440 -1.463 1.00 36.12 82 SER A N 1
ATOM 619 C CA . SER A 1 82 ? 1.352 11.525 -2.860 1.00 36.12 82 SER A CA 1
ATOM 620 C C . SER A 1 82 ? 2.439 12.147 -3.726 1.00 36.12 82 SER A C 1
ATOM 622 O O . SER A 1 82 ? 2.900 13.245 -3.335 1.00 36.12 82 SER A O 1
#

Organism: NCBI:txid2804958